Protein AF-A0AAW8FXF1-F1 (afdb_monomer_lite)

Structure (mmCIF, N/CA/C/O backbone):
data_AF-A0AAW8FXF1-F1
#
_entry.id   AF-A0AAW8FXF1-F1
#
loop_
_atom_site.group_PDB
_atom_site.id
_atom_site.type_symbol
_atom_site.label_atom_id
_atom_site.label_alt_id
_atom_site.label_comp_id
_atom_site.label_asym_id
_atom_site.label_entity_id
_atom_site.label_seq_id
_atom_site.pdbx_PDB_ins_code
_atom_site.Cartn_x
_atom_site.Cartn_y
_atom_site.Cartn_z
_atom_site.occupancy
_atom_site.B_iso_or_equiv
_atom_site.auth_seq_id
_atom_site.auth_comp_id
_atom_site.auth_asym_id
_atom_site.auth_atom_id
_atom_site.pdbx_PDB_model_num
ATOM 1 N N . MET A 1 1 ? 12.385 7.446 -38.210 1.00 43.66 1 MET A N 1
ATOM 2 C CA . MET A 1 1 ? 13.359 6.412 -38.637 1.00 43.66 1 MET A CA 1
ATOM 3 C C . MET A 1 1 ? 13.949 5.570 -37.490 1.00 43.66 1 MET A C 1
ATOM 5 O O . MET A 1 1 ? 14.565 4.564 -37.787 1.00 43.66 1 MET A O 1
ATOM 9 N N . ILE A 1 2 ? 13.715 5.883 -36.202 1.00 47.41 2 ILE A N 1
ATOM 10 C CA . ILE A 1 2 ? 14.191 5.063 -35.054 1.00 47.41 2 ILE A CA 1
ATOM 11 C C . ILE A 1 2 ? 13.342 3.786 -34.840 1.00 47.41 2 ILE A C 1
ATOM 13 O O . ILE A 1 2 ? 13.844 2.758 -34.405 1.00 47.41 2 ILE A O 1
ATOM 17 N N . LYS A 1 3 ? 12.069 3.802 -35.259 1.00 49.59 3 LYS A N 1
ATOM 18 C CA . LYS A 1 3 ? 11.095 2.723 -34.999 1.00 49.59 3 LYS A CA 1
ATOM 19 C C . LYS A 1 3 ? 11.404 1.373 -35.670 1.00 49.59 3 LYS A C 1
ATOM 21 O O . LYS A 1 3 ? 10.903 0.357 -35.206 1.00 49.59 3 LYS A O 1
ATOM 26 N N . VAL A 1 4 ? 12.191 1.349 -36.751 1.00 51.25 4 VAL A N 1
ATOM 27 C CA . VAL A 1 4 ? 12.485 0.108 -37.502 1.00 51.25 4 VAL A CA 1
ATOM 28 C C . VAL A 1 4 ? 13.573 -0.716 -36.805 1.00 51.25 4 VAL A C 1
ATOM 30 O O . VAL A 1 4 ? 13.473 -1.939 -36.748 1.00 51.25 4 VAL A O 1
ATOM 33 N N . ARG A 1 5 ? 14.560 -0.052 -36.188 1.00 50.59 5 ARG A N 1
ATOM 34 C CA . ARG A 1 5 ? 15.615 -0.704 -35.396 1.00 50.59 5 ARG A CA 1
ATOM 35 C C . ARG A 1 5 ? 15.028 -1.432 -34.184 1.00 50.59 5 ARG A C 1
ATOM 37 O O . ARG A 1 5 ? 15.333 -2.596 -33.951 1.00 50.59 5 ARG A O 1
ATOM 44 N N . ASP A 1 6 ? 14.105 -0.777 -33.482 1.00 52.00 6 ASP A N 1
ATOM 45 C CA . ASP A 1 6 ? 13.436 -1.347 -32.305 1.00 52.00 6 ASP A CA 1
ATOM 46 C C . ASP A 1 6 ? 12.457 -2.481 -32.652 1.00 52.00 6 ASP A C 1
ATOM 48 O O . ASP A 1 6 ? 12.050 -3.231 -31.764 1.00 52.00 6 ASP A O 1
ATOM 52 N N . ALA A 1 7 ? 12.038 -2.589 -33.918 1.00 51.78 7 ALA A N 1
ATOM 53 C CA . ALA A 1 7 ? 11.203 -3.682 -34.408 1.00 51.78 7 ALA A CA 1
ATOM 54 C C . ALA A 1 7 ? 12.040 -4.931 -34.730 1.00 51.78 7 ALA A C 1
ATOM 56 O O . ALA A 1 7 ? 11.636 -6.036 -34.372 1.00 51.78 7 ALA A O 1
ATOM 57 N N . ALA A 1 8 ? 13.228 -4.759 -35.324 1.00 51.34 8 ALA A N 1
ATOM 58 C CA . ALA A 1 8 ? 14.171 -5.856 -35.554 1.00 51.34 8 ALA A CA 1
ATOM 59 C C . ALA A 1 8 ? 14.671 -6.457 -34.224 1.00 51.34 8 ALA A C 1
ATOM 61 O O . ALA A 1 8 ? 14.578 -7.664 -34.026 1.00 51.34 8 ALA A O 1
ATOM 62 N N . LEU A 1 9 ? 15.044 -5.608 -33.256 1.00 50.94 9 LEU A N 1
ATOM 63 C CA . LEU A 1 9 ? 15.467 -6.036 -31.912 1.00 50.94 9 LEU A CA 1
ATOM 64 C C . LEU A 1 9 ? 14.358 -6.744 -31.110 1.00 50.94 9 LEU A C 1
ATOM 66 O O . LEU A 1 9 ? 14.652 -7.602 -30.286 1.00 50.94 9 LEU A O 1
ATOM 70 N N . ARG A 1 10 ? 13.080 -6.411 -31.346 1.00 48.53 10 ARG A N 1
ATOM 71 C CA . ARG A 1 10 ? 11.929 -7.094 -30.719 1.00 48.53 10 ARG A CA 1
ATOM 72 C C . ARG A 1 10 ? 11.602 -8.450 -31.338 1.00 48.53 10 ARG A C 1
ATOM 74 O O . ARG A 1 10 ? 10.956 -9.255 -30.680 1.00 48.53 10 ARG A O 1
ATOM 81 N N . THR A 1 11 ? 11.996 -8.668 -32.590 1.00 53.28 11 THR A N 1
ATOM 82 C CA . THR A 1 11 ? 11.686 -9.895 -33.340 1.00 53.28 11 THR A CA 1
ATOM 83 C C . THR A 1 11 ? 12.752 -10.974 -33.116 1.00 53.28 11 THR A C 1
ATOM 85 O O . THR A 1 11 ? 12.482 -12.143 -33.355 1.00 53.28 11 THR A O 1
ATOM 88 N N . GLY A 1 12 ? 13.931 -10.605 -32.597 1.00 47.97 12 GLY A N 1
ATOM 89 C CA . GLY A 1 12 ? 15.031 -11.542 -32.342 1.00 47.97 12 GLY A CA 1
ATOM 90 C C . GLY A 1 12 ? 15.778 -11.983 -33.605 1.00 47.97 12 GLY A C 1
ATOM 91 O O . GLY A 1 12 ? 16.578 -12.907 -33.534 1.00 47.97 12 GLY A O 1
ATOM 92 N N . ASP A 1 13 ? 15.525 -11.330 -34.743 1.00 54.94 13 ASP A N 1
ATOM 93 C CA . ASP A 1 13 ? 16.232 -11.586 -35.999 1.00 54.94 13 ASP A CA 1
ATOM 94 C C . ASP A 1 13 ? 17.608 -10.896 -35.978 1.00 54.94 13 ASP A C 1
ATOM 96 O O . ASP A 1 13 ? 17.716 -9.724 -35.599 1.00 54.94 13 ASP A O 1
ATOM 100 N N . ASP A 1 14 ? 18.647 -11.600 -36.443 1.00 57.19 14 ASP A N 1
ATOM 101 C CA . ASP A 1 14 ? 19.998 -11.053 -36.612 1.00 57.19 14 ASP A CA 1
ATOM 102 C C . ASP A 1 14 ? 19.970 -9.747 -37.422 1.00 57.19 14 ASP A C 1
ATOM 104 O O . ASP A 1 14 ? 19.266 -9.645 -38.439 1.00 57.19 14 ASP A O 1
ATOM 108 N N . ILE A 1 15 ? 20.767 -8.754 -36.994 1.00 65.38 15 ILE A N 1
ATOM 109 C CA . ILE A 1 15 ? 20.900 -7.430 -37.631 1.00 65.38 15 ILE A CA 1
ATOM 110 C C . ILE A 1 15 ? 21.589 -7.600 -38.993 1.00 65.38 15 ILE A C 1
ATOM 112 O O . ILE A 1 15 ? 22.771 -7.346 -39.186 1.00 65.38 15 ILE A O 1
ATOM 116 N N . THR A 1 16 ? 20.818 -8.075 -39.963 1.00 69.00 16 THR A N 1
ATOM 117 C CA . THR A 1 16 ? 21.221 -8.307 -41.345 1.00 69.00 16 THR A CA 1
ATOM 118 C C . THR A 1 16 ? 20.337 -7.479 -42.268 1.00 69.00 16 THR A C 1
ATOM 120 O O . THR A 1 16 ? 19.166 -7.208 -41.980 1.00 69.00 16 THR A O 1
ATOM 123 N N . VAL A 1 17 ? 20.873 -7.106 -43.432 1.00 68.56 17 VAL A N 1
ATOM 124 C CA . VAL A 1 17 ? 20.145 -6.334 -44.458 1.00 68.56 17 VAL A CA 1
ATOM 125 C C . VAL A 1 17 ? 18.822 -7.020 -44.844 1.00 68.56 17 VAL A C 1
ATOM 127 O O . VAL A 1 17 ? 17.805 -6.360 -45.058 1.00 68.56 17 VAL A O 1
ATOM 130 N N . SER A 1 18 ? 18.809 -8.355 -44.875 1.00 72.31 18 SER A N 1
ATOM 131 C CA . SER A 1 18 ? 17.618 -9.159 -45.170 1.00 72.31 18 SER A CA 1
ATOM 132 C C . SER A 1 18 ? 16.580 -9.139 -44.042 1.00 72.31 18 SER A C 1
ATOM 134 O O . SER A 1 18 ? 15.386 -9.026 -44.328 1.00 72.31 18 SER A O 1
ATOM 136 N N . GLY A 1 19 ? 17.010 -9.216 -42.777 1.00 73.50 19 GLY A N 1
ATOM 137 C CA . GLY A 1 19 ? 16.119 -9.133 -41.615 1.00 73.50 19 GLY A CA 1
ATOM 138 C C . GLY A 1 19 ? 15.439 -7.767 -41.514 1.00 73.50 19 GLY A C 1
ATOM 139 O O . GLY A 1 19 ? 14.218 -7.677 -41.368 1.00 73.50 19 GLY A O 1
ATOM 140 N N . LEU A 1 20 ? 16.201 -6.689 -41.725 1.00 71.31 20 LEU A N 1
ATOM 141 C CA . LEU A 1 20 ? 15.671 -5.326 -41.677 1.00 71.31 20 LEU A CA 1
ATOM 142 C C . LEU A 1 20 ? 14.673 -5.038 -42.813 1.00 71.31 20 LEU A C 1
ATOM 144 O O . LEU A 1 20 ? 13.643 -4.406 -42.578 1.00 71.31 20 LEU A O 1
ATOM 148 N N . ALA A 1 21 ? 14.937 -5.538 -44.027 1.00 76.62 21 ALA A N 1
ATOM 149 C CA . ALA A 1 21 ? 14.015 -5.429 -45.162 1.00 76.62 21 ALA A CA 1
ATOM 150 C C . ALA A 1 21 ? 12.651 -6.067 -44.848 1.00 76.62 21 ALA A C 1
ATOM 152 O O . ALA A 1 21 ? 11.602 -5.469 -45.098 1.00 76.62 21 ALA A O 1
ATOM 153 N N . ARG A 1 22 ? 12.663 -7.257 -44.232 1.00 73.62 22 ARG A N 1
ATOM 154 C CA . ARG A 1 22 ? 11.449 -7.970 -43.816 1.00 73.62 22 ARG A CA 1
ATOM 155 C C . ARG A 1 22 ? 10.701 -7.219 -42.715 1.00 73.62 22 ARG A C 1
ATOM 157 O O . ARG A 1 22 ? 9.497 -7.008 -42.849 1.00 73.62 22 ARG A O 1
ATOM 164 N N . ALA A 1 23 ? 11.405 -6.768 -41.677 1.00 72.44 23 ALA A N 1
ATOM 165 C CA . ALA A 1 23 ? 10.817 -6.028 -40.559 1.00 72.44 23 ALA A CA 1
ATOM 166 C C . ALA A 1 23 ? 10.183 -4.698 -41.004 1.00 72.44 23 ALA A C 1
ATOM 168 O O . ALA A 1 23 ? 9.116 -4.318 -40.523 1.00 72.44 23 ALA A O 1
ATOM 169 N N . ALA A 1 24 ? 10.804 -4.013 -41.967 1.00 72.94 24 ALA A N 1
ATOM 170 C CA . ALA A 1 24 ? 10.287 -2.776 -42.544 1.00 72.94 24 ALA A CA 1
ATOM 171 C C . ALA A 1 24 ? 9.214 -3.003 -43.630 1.00 72.94 24 ALA A C 1
ATOM 173 O O . ALA A 1 24 ? 8.609 -2.035 -44.086 1.00 72.94 24 ALA A O 1
ATOM 174 N N . ARG A 1 25 ? 8.974 -4.259 -44.047 1.00 74.69 25 ARG A N 1
ATOM 175 C CA . ARG A 1 25 ? 8.146 -4.644 -45.208 1.00 74.69 25 ARG A CA 1
ATOM 176 C C . ARG A 1 25 ? 8.560 -3.945 -46.510 1.00 74.69 25 ARG A C 1
ATOM 178 O O . ARG A 1 25 ? 7.714 -3.591 -47.328 1.00 74.69 25 ARG A O 1
ATOM 185 N N . VAL A 1 26 ? 9.863 -3.755 -46.713 1.00 79.44 26 VAL A N 1
ATOM 186 C CA . VAL A 1 26 ? 10.419 -3.104 -47.908 1.00 79.44 26 VAL A CA 1
ATOM 187 C C . VAL A 1 26 ? 11.303 -4.080 -48.688 1.00 79.44 26 VAL A C 1
ATOM 189 O O . VAL A 1 26 ? 11.933 -4.964 -48.116 1.00 79.44 26 VAL A O 1
ATOM 192 N N . GLY A 1 27 ? 11.353 -3.948 -50.017 1.00 80.88 27 GLY A N 1
ATOM 193 C CA . GLY A 1 27 ? 12.202 -4.791 -50.862 1.00 80.88 27 GLY A CA 1
ATOM 194 C C . GLY A 1 27 ? 13.701 -4.556 -50.627 1.00 80.88 27 GLY A C 1
ATOM 195 O O . GLY A 1 27 ? 14.134 -3.419 -50.456 1.00 80.88 27 GLY A O 1
ATOM 196 N N . ARG A 1 28 ? 14.522 -5.616 -50.693 1.00 76.50 28 ARG A N 1
ATOM 197 C CA . ARG A 1 28 ? 15.995 -5.541 -50.532 1.00 76.50 28 ARG A CA 1
ATOM 198 C C . ARG A 1 28 ? 16.649 -4.512 -51.465 1.00 76.50 28 ARG A C 1
ATOM 200 O O . ARG A 1 28 ? 17.560 -3.804 -51.052 1.00 76.50 28 ARG A O 1
ATOM 207 N N . SER A 1 29 ? 16.142 -4.368 -52.691 1.00 80.88 29 SER A N 1
ATOM 208 C CA . SER A 1 29 ? 16.631 -3.388 -53.673 1.00 80.88 29 SER A CA 1
ATOM 209 C C . SER A 1 29 ? 16.472 -1.931 -53.225 1.00 80.88 29 SER A C 1
ATOM 211 O O . SER A 1 29 ? 17.245 -1.081 -53.655 1.00 80.88 29 SER A O 1
ATOM 213 N N . PHE A 1 30 ? 15.498 -1.631 -52.357 1.00 79.81 30 PHE A N 1
ATOM 214 C CA . PHE A 1 30 ? 15.349 -0.304 -51.757 1.00 79.81 30 PHE A CA 1
ATOM 215 C C . PHE A 1 30 ? 16.515 -0.003 -50.814 1.00 79.81 30 PHE A C 1
ATOM 217 O O . PHE A 1 30 ? 17.107 1.063 -50.904 1.00 79.81 30 PHE A O 1
ATOM 224 N N . LEU A 1 31 ? 16.905 -0.965 -49.972 1.00 73.81 31 LEU A N 1
ATOM 225 C CA . LEU A 1 31 ? 18.039 -0.797 -49.061 1.00 73.81 31 LEU A CA 1
ATOM 226 C C . LEU A 1 31 ? 19.359 -0.647 -49.823 1.00 73.81 31 LEU A C 1
ATOM 228 O O . LEU A 1 31 ? 20.142 0.230 -49.490 1.00 73.81 31 LEU A O 1
ATOM 232 N N . TYR A 1 32 ? 19.577 -1.417 -50.895 1.00 79.44 32 TYR A N 1
ATOM 233 C CA . TYR A 1 32 ? 20.798 -1.296 -51.706 1.00 79.44 32 TYR A CA 1
ATOM 234 C C . TYR A 1 32 ? 20.921 0.025 -52.474 1.00 79.44 32 TYR A C 1
ATOM 236 O O . TYR A 1 32 ? 22.029 0.470 -52.763 1.00 79.44 32 TYR A O 1
ATOM 244 N N . ARG A 1 33 ? 19.795 0.676 -52.784 1.00 81.81 33 ARG A N 1
ATOM 245 C CA . ARG A 1 33 ? 19.785 2.020 -53.377 1.00 81.81 33 ARG A CA 1
ATOM 246 C C . ARG A 1 33 ? 20.207 3.098 -52.373 1.00 81.81 33 ARG A C 1
ATOM 248 O O . ARG A 1 33 ? 20.689 4.152 -52.777 1.00 81.81 33 ARG A O 1
ATOM 255 N N . HIS A 1 34 ? 20.053 2.820 -51.084 1.00 80.56 34 HIS A N 1
ATOM 256 C CA . HIS A 1 34 ? 20.347 3.730 -49.987 1.00 80.56 34 HIS A CA 1
ATOM 257 C C . HIS A 1 34 ? 21.601 3.261 -49.243 1.00 80.56 34 HIS A C 1
ATOM 259 O O . HIS A 1 34 ? 21.540 2.561 -48.232 1.00 80.56 34 HIS A O 1
ATOM 265 N N . ARG A 1 35 ? 22.769 3.642 -49.779 1.00 75.00 35 ARG A N 1
ATOM 266 C CA . ARG A 1 35 ? 24.089 3.298 -49.222 1.00 75.00 35 ARG A CA 1
ATOM 267 C C . ARG A 1 35 ? 24.237 3.723 -47.755 1.00 75.00 35 ARG A C 1
ATOM 269 O O . ARG A 1 35 ? 24.864 3.009 -46.982 1.00 75.00 35 ARG A O 1
ATOM 276 N N . ASP A 1 36 ? 23.599 4.824 -47.373 1.00 75.25 36 ASP A N 1
ATOM 277 C CA . ASP A 1 36 ? 23.524 5.341 -46.006 1.00 75.25 36 ASP A CA 1
ATOM 278 C C . ASP A 1 36 ? 22.788 4.395 -45.043 1.00 75.25 36 ASP A C 1
ATOM 280 O O . ASP A 1 36 ? 23.156 4.287 -43.873 1.00 75.25 36 ASP A O 1
ATOM 284 N N . LEU A 1 37 ? 21.765 3.674 -45.514 1.00 75.75 37 LEU A N 1
ATOM 285 C CA . LEU A 1 37 ? 21.091 2.654 -44.709 1.00 75.75 37 LEU A CA 1
ATOM 286 C C . LEU A 1 37 ? 21.958 1.407 -44.534 1.00 75.75 37 LEU A C 1
ATOM 288 O O . LEU A 1 37 ? 21.976 0.839 -43.447 1.00 75.75 37 LEU A O 1
ATOM 292 N N . ILE A 1 38 ? 22.671 0.988 -45.579 1.00 77.81 38 ILE A N 1
ATOM 293 C CA . ILE A 1 38 ? 23.564 -0.178 -45.528 1.00 77.81 38 ILE A CA 1
ATOM 294 C C . ILE A 1 38 ? 24.717 0.080 -44.561 1.00 77.81 38 ILE A C 1
ATOM 296 O O . ILE A 1 38 ? 25.007 -0.759 -43.714 1.00 77.81 38 ILE A O 1
ATOM 300 N N . GLU A 1 39 ? 25.325 1.262 -44.643 1.00 77.00 39 GLU A N 1
ATOM 301 C CA . GLU A 1 39 ? 26.402 1.682 -43.749 1.00 77.00 39 GLU A CA 1
ATOM 302 C C . GLU A 1 39 ? 25.942 1.658 -42.288 1.00 77.00 39 GLU A C 1
ATOM 304 O O . GLU A 1 39 ? 26.586 1.028 -41.458 1.00 77.00 39 GLU A O 1
ATOM 309 N N . ARG A 1 40 ? 24.755 2.202 -41.990 1.00 72.62 40 ARG A N 1
ATOM 310 C CA . ARG A 1 40 ? 24.169 2.154 -40.639 1.00 72.62 40 ARG A CA 1
ATOM 311 C C . ARG A 1 40 ? 23.873 0.738 -40.149 1.00 72.62 40 ARG A C 1
ATOM 313 O O . ARG A 1 40 ? 23.974 0.494 -38.950 1.00 72.62 40 ARG A O 1
ATOM 320 N N . VAL A 1 41 ? 23.477 -0.177 -41.038 1.00 73.19 41 VAL A N 1
ATOM 321 C CA . VAL A 1 41 ? 23.269 -1.592 -40.690 1.00 73.19 41 VAL A CA 1
ATOM 322 C C . VAL A 1 41 ? 24.594 -2.261 -40.355 1.00 73.19 41 VAL A C 1
ATOM 324 O O . VAL A 1 41 ? 24.649 -2.971 -39.361 1.00 73.19 41 VAL A O 1
ATOM 327 N N . HIS A 1 42 ? 25.654 -1.998 -41.120 1.00 71.31 42 HIS A N 1
ATOM 328 C CA . HIS A 1 42 ? 26.986 -2.515 -40.810 1.00 71.31 42 HIS A CA 1
ATOM 329 C C . HIS A 1 42 ? 27.523 -1.942 -39.502 1.00 71.31 42 HIS A C 1
ATOM 331 O O . HIS A 1 42 ? 27.869 -2.712 -38.620 1.00 71.31 42 HIS A O 1
ATOM 337 N N . THR A 1 43 ? 27.452 -0.623 -39.297 1.00 72.81 43 THR A N 1
ATOM 338 C CA . THR A 1 43 ? 27.861 -0.011 -38.024 1.00 72.81 43 THR A CA 1
ATOM 339 C C . THR A 1 43 ? 27.099 -0.599 -36.833 1.00 72.81 43 THR A C 1
ATOM 341 O O . THR A 1 43 ? 27.684 -0.804 -35.779 1.00 72.81 43 THR A O 1
ATOM 344 N N . ALA A 1 44 ? 25.805 -0.896 -36.989 1.00 66.81 44 ALA A N 1
ATOM 345 C CA . ALA A 1 44 ? 24.991 -1.515 -35.941 1.00 66.81 44 ALA A CA 1
ATOM 346 C C . ALA A 1 44 ? 25.219 -3.032 -35.779 1.00 66.81 44 ALA A C 1
ATOM 348 O O . ALA A 1 44 ? 24.941 -3.578 -34.716 1.00 66.81 44 ALA A O 1
ATOM 349 N N . ALA A 1 45 ? 25.685 -3.727 -36.814 1.00 67.62 45 ALA A N 1
ATOM 350 C CA . ALA A 1 45 ? 26.118 -5.118 -36.708 1.00 67.62 45 ALA A CA 1
ATOM 351 C C . ALA A 1 45 ? 27.497 -5.219 -36.033 1.00 67.62 45 ALA A C 1
ATOM 353 O O . ALA A 1 45 ? 27.758 -6.180 -35.314 1.00 67.62 45 ALA A O 1
ATOM 354 N N . ASP A 1 46 ? 28.335 -4.197 -36.218 1.00 66.00 46 ASP A N 1
ATOM 355 C CA . ASP A 1 46 ? 29.675 -4.093 -35.641 1.00 66.00 46 ASP A CA 1
ATOM 356 C C . ASP A 1 46 ? 29.668 -3.522 -34.209 1.00 66.00 46 ASP A C 1
ATOM 358 O O . ASP A 1 46 ? 30.670 -3.634 -33.498 1.00 66.00 46 ASP A O 1
ATOM 362 N N . THR A 1 47 ? 28.556 -2.929 -33.742 1.00 63.47 47 THR A N 1
ATOM 363 C CA . THR A 1 47 ? 28.427 -2.527 -32.332 1.00 63.47 47 THR A CA 1
ATOM 364 C C . THR A 1 47 ? 28.436 -3.762 -31.423 1.00 63.47 47 THR A C 1
ATOM 366 O O . THR A 1 47 ? 27.623 -4.670 -31.618 1.00 63.47 47 THR A O 1
ATOM 369 N N . PRO A 1 48 ? 29.326 -3.817 -30.417 1.00 59.59 48 PRO A N 1
ATOM 370 C CA . PRO A 1 48 ? 29.536 -5.015 -29.617 1.00 59.59 48 PRO A CA 1
ATOM 371 C C . PRO A 1 48 ? 28.289 -5.376 -28.800 1.00 59.59 48 PRO A C 1
ATOM 373 O O . PRO A 1 48 ? 27.699 -4.537 -28.119 1.00 59.59 48 PRO A O 1
ATOM 376 N N . VAL A 1 49 ? 27.937 -6.667 -28.804 1.00 62.59 49 VAL A N 1
ATOM 377 C CA . VAL A 1 49 ? 26.823 -7.270 -28.037 1.00 62.59 49 VAL A CA 1
ATOM 378 C C . VAL A 1 49 ? 26.859 -6.893 -26.546 1.00 62.59 49 VAL A C 1
ATOM 380 O O . VAL A 1 49 ? 25.815 -6.848 -25.892 1.00 62.59 49 VAL A O 1
ATOM 383 N N . GLU A 1 50 ? 28.040 -6.569 -26.015 1.00 63.53 50 GLU A N 1
ATOM 384 C CA . GLU A 1 50 ? 28.232 -6.094 -24.645 1.00 63.53 50 GLU A CA 1
ATOM 385 C C . GLU A 1 50 ? 27.431 -4.822 -24.327 1.00 63.53 50 GLU A C 1
ATOM 387 O O . GLU A 1 50 ? 26.837 -4.756 -23.257 1.00 63.53 50 GLU A O 1
ATOM 392 N N . GLU A 1 51 ? 27.298 -3.851 -25.238 1.00 64.62 51 GLU A N 1
ATOM 393 C CA . GLU A 1 51 ? 26.493 -2.641 -24.979 1.00 64.62 51 GLU A CA 1
ATOM 394 C C . GLU A 1 51 ? 24.998 -2.968 -24.838 1.00 64.62 51 GLU A C 1
ATOM 396 O O . GLU A 1 51 ? 24.319 -2.472 -23.935 1.00 64.62 51 GLU A O 1
ATOM 401 N N . GLY A 1 52 ? 24.486 -3.867 -25.684 1.00 68.38 52 GLY A N 1
ATOM 402 C CA . GLY A 1 52 ? 23.116 -4.373 -25.581 1.00 68.38 52 GLY A CA 1
ATOM 403 C C . GLY A 1 52 ? 22.892 -5.175 -24.297 1.00 68.38 52 GLY A C 1
ATOM 404 O O . GLY A 1 52 ? 21.879 -4.992 -23.619 1.00 68.38 52 GLY A O 1
ATOM 405 N N . ARG A 1 53 ? 23.860 -6.016 -23.913 1.00 66.81 53 ARG A N 1
ATOM 406 C CA . ARG A 1 53 ? 23.820 -6.788 -22.665 1.00 66.81 53 ARG A CA 1
ATOM 407 C C . ARG A 1 53 ? 23.838 -5.870 -21.441 1.00 66.81 53 ARG A C 1
ATOM 409 O O . ARG A 1 53 ? 23.017 -6.057 -20.548 1.00 66.81 53 ARG A O 1
ATOM 416 N N . LEU A 1 54 ? 24.698 -4.853 -21.420 1.00 70.81 54 LEU A N 1
ATOM 417 C CA . LEU A 1 54 ? 24.758 -3.852 -20.350 1.00 70.81 54 LEU A CA 1
ATOM 418 C C . LEU A 1 54 ? 23.440 -3.074 -20.228 1.00 70.81 54 LEU A C 1
ATOM 420 O O . LEU A 1 54 ? 22.948 -2.872 -19.118 1.00 70.81 54 LEU A O 1
ATOM 424 N N . ALA A 1 55 ? 22.813 -2.703 -21.349 1.00 73.81 55 ALA A N 1
ATOM 425 C CA . ALA A 1 55 ? 21.508 -2.041 -21.344 1.00 73.81 55 ALA A CA 1
ATOM 426 C C . ALA A 1 55 ? 20.382 -2.945 -20.800 1.00 73.81 55 ALA A C 1
ATOM 428 O O . ALA A 1 55 ? 19.525 -2.482 -20.044 1.00 73.81 55 ALA A O 1
ATOM 429 N N . VAL A 1 56 ? 20.382 -4.240 -21.140 1.00 75.75 56 VAL A N 1
ATOM 430 C CA . VAL A 1 56 ? 19.410 -5.218 -20.614 1.00 75.75 56 VAL A CA 1
ATOM 431 C C . VAL A 1 56 ? 19.618 -5.457 -19.119 1.00 75.75 56 VAL A C 1
ATOM 433 O O . VAL A 1 56 ? 18.645 -5.444 -18.367 1.00 75.75 56 VAL A O 1
ATOM 436 N N . VAL A 1 57 ? 20.868 -5.609 -18.671 1.00 75.19 57 VAL A N 1
ATOM 437 C CA . VAL A 1 57 ? 21.211 -5.759 -17.247 1.00 75.19 57 VAL A CA 1
ATOM 438 C C . VAL A 1 57 ? 20.806 -4.512 -16.460 1.00 75.19 57 VAL A C 1
ATOM 440 O O . VAL A 1 57 ? 20.166 -4.628 -15.417 1.00 75.19 57 VAL A O 1
ATOM 443 N N . SER A 1 58 ? 21.083 -3.316 -16.988 1.00 87.25 58 SER A N 1
ATOM 444 C CA . SER A 1 58 ? 20.645 -2.052 -16.386 1.00 87.25 58 SER A CA 1
ATOM 445 C C . SER A 1 58 ? 19.120 -1.978 -16.272 1.00 87.25 58 SER A C 1
ATOM 447 O O . SER A 1 58 ? 18.592 -1.636 -15.215 1.00 87.25 58 SER A O 1
ATOM 449 N N . ARG A 1 59 ? 18.387 -2.384 -17.316 1.00 86.31 59 ARG A N 1
ATOM 450 C CA . ARG A 1 59 ? 16.919 -2.426 -17.288 1.00 86.31 59 ARG A CA 1
ATOM 451 C C . ARG A 1 59 ? 16.380 -3.410 -16.250 1.00 86.31 59 ARG A C 1
ATOM 453 O O . ARG A 1 59 ? 15.436 -3.067 -15.542 1.00 86.31 59 ARG A O 1
ATOM 460 N N . ALA A 1 60 ? 16.962 -4.603 -16.155 1.00 88.38 60 ALA A N 1
ATOM 461 C CA . ALA A 1 60 ? 16.574 -5.610 -15.170 1.00 88.38 60 ALA A CA 1
ATOM 462 C C . ALA A 1 60 ? 16.854 -5.137 -13.733 1.00 88.38 60 ALA A C 1
ATOM 464 O O . ALA A 1 60 ? 16.012 -5.318 -12.852 1.00 88.38 60 ALA A O 1
ATOM 465 N N . SER A 1 61 ? 17.988 -4.461 -13.511 1.00 92.12 61 SER A N 1
ATOM 466 C CA . SER A 1 61 ? 18.297 -3.816 -12.230 1.00 92.12 61 SER A CA 1
ATOM 467 C C . SER A 1 61 ? 17.246 -2.766 -11.881 1.00 92.12 61 SER A C 1
ATOM 469 O O . SER A 1 61 ? 16.644 -2.848 -10.818 1.00 92.12 61 SER A O 1
ATOM 471 N N . LEU A 1 62 ? 16.924 -1.852 -12.803 1.00 94.12 62 LEU A N 1
ATOM 472 C CA . LEU A 1 62 ? 15.914 -0.811 -12.573 1.00 94.12 62 LEU A CA 1
ATOM 473 C C . LEU A 1 62 ? 14.516 -1.383 -12.292 1.00 94.12 62 LEU A C 1
ATOM 475 O O . LEU A 1 62 ? 13.780 -0.843 -11.469 1.00 94.12 62 LEU A O 1
ATOM 479 N N . GLN A 1 63 ? 14.132 -2.474 -12.959 1.00 96.00 63 GLN A N 1
ATOM 480 C CA . GLN A 1 63 ? 12.871 -3.170 -12.680 1.00 96.00 63 GLN A CA 1
ATOM 481 C C . GLN A 1 63 ? 12.862 -3.799 -11.284 1.00 96.00 63 GLN A C 1
ATOM 483 O O . GLN A 1 63 ? 11.848 -3.737 -10.590 1.00 96.00 63 GLN A O 1
ATOM 488 N N . THR A 1 64 ? 13.993 -4.364 -10.869 1.00 96.44 64 THR A N 1
ATOM 489 C CA . THR A 1 64 ? 14.168 -4.942 -9.533 1.00 96.44 64 THR A CA 1
ATOM 490 C C . THR A 1 64 ? 14.115 -3.852 -8.464 1.00 96.44 64 THR A C 1
ATOM 492 O O . THR A 1 64 ? 13.401 -3.990 -7.474 1.00 96.44 64 THR A O 1
ATOM 495 N N . ASP A 1 65 ? 14.788 -2.725 -8.695 1.00 95.38 65 ASP A N 1
ATOM 496 C CA . ASP A 1 65 ? 14.764 -1.567 -7.803 1.00 95.38 65 ASP A CA 1
ATOM 497 C C . ASP A 1 65 ? 13.355 -0.979 -7.675 1.00 95.38 65 ASP A C 1
ATOM 499 O O . ASP A 1 65 ? 12.920 -0.652 -6.569 1.00 95.38 65 ASP A O 1
ATOM 503 N N . LEU A 1 66 ? 12.602 -0.908 -8.780 1.00 97.06 66 LEU A N 1
ATOM 504 C CA . LEU A 1 66 ? 11.203 -0.486 -8.764 1.00 97.06 66 LEU A CA 1
ATOM 505 C C . LEU A 1 66 ? 10.332 -1.442 -7.939 1.00 97.06 66 LEU A C 1
ATOM 507 O O . LEU A 1 66 ? 9.550 -0.980 -7.109 1.00 97.06 66 LEU A O 1
ATOM 511 N N . ALA A 1 67 ? 10.470 -2.755 -8.135 1.00 97.38 67 ALA A N 1
ATOM 512 C CA . ALA A 1 67 ? 9.722 -3.750 -7.367 1.00 97.38 67 ALA A CA 1
ATOM 513 C C . ALA A 1 67 ? 10.023 -3.638 -5.863 1.00 97.38 67 ALA A C 1
ATOM 515 O O . ALA A 1 67 ? 9.102 -3.540 -5.052 1.00 97.38 67 ALA A O 1
ATOM 516 N N . ASN A 1 68 ? 11.305 -3.529 -5.508 1.00 96.56 68 ASN A N 1
ATOM 517 C CA . ASN A 1 68 ? 11.752 -3.335 -4.130 1.00 96.56 68 ASN A CA 1
ATOM 518 C C . ASN A 1 68 ? 11.197 -2.034 -3.523 1.00 96.56 68 ASN A C 1
ATOM 520 O O . ASN A 1 68 ? 10.800 -2.002 -2.356 1.00 96.56 68 ASN A O 1
ATOM 524 N N . ALA A 1 69 ? 11.162 -0.942 -4.292 1.00 96.38 69 ALA A N 1
ATOM 525 C CA . ALA A 1 69 ? 10.612 0.333 -3.839 1.00 96.38 69 ALA A CA 1
ATOM 526 C C . ALA A 1 69 ? 9.097 0.254 -3.596 1.00 96.38 69 ALA A C 1
ATOM 528 O O . ALA A 1 69 ? 8.612 0.780 -2.590 1.00 96.38 69 ALA A O 1
ATOM 529 N N . LEU A 1 70 ? 8.358 -0.428 -4.476 1.00 98.00 70 LEU A N 1
ATOM 530 C CA . LEU A 1 70 ? 6.921 -0.651 -4.318 1.00 98.00 70 LEU A CA 1
ATOM 531 C C . LEU A 1 70 ? 6.625 -1.500 -3.080 1.00 98.00 70 LEU A C 1
ATOM 533 O O . LEU A 1 70 ? 5.784 -1.113 -2.272 1.00 98.00 70 LEU A O 1
ATOM 537 N N . GLU A 1 71 ? 7.355 -2.595 -2.868 1.00 97.69 71 GLU A N 1
ATOM 538 C CA . GLU A 1 71 ? 7.194 -3.435 -1.677 1.00 97.69 71 GLU A CA 1
ATOM 539 C C . GLU A 1 71 ? 7.440 -2.633 -0.392 1.00 97.69 71 GLU A C 1
ATOM 541 O O . GLU A 1 71 ? 6.590 -2.597 0.501 1.00 97.69 71 GLU A O 1
ATOM 546 N N . ARG A 1 72 ? 8.546 -1.881 -0.325 1.00 96.44 72 ARG A N 1
ATOM 547 C CA . ARG A 1 72 ? 8.830 -0.996 0.816 1.00 96.44 72 ARG A CA 1
ATOM 548 C C . ARG A 1 72 ? 7.710 0.014 1.045 1.00 96.44 72 ARG A C 1
ATOM 550 O O . ARG A 1 72 ? 7.318 0.231 2.190 1.00 96.44 72 ARG A O 1
ATOM 557 N N . ASN A 1 73 ? 7.171 0.606 -0.020 1.00 97.62 73 ASN A N 1
ATOM 558 C CA . ASN A 1 73 ? 6.056 1.542 0.080 1.00 97.62 73 ASN A CA 1
ATOM 559 C C . ASN A 1 73 ? 4.804 0.871 0.671 1.00 97.62 73 ASN A C 1
ATOM 561 O O . ASN A 1 73 ? 4.192 1.428 1.582 1.00 97.62 73 ASN A O 1
ATOM 565 N N . THR A 1 74 ? 4.472 -0.350 0.239 1.00 97.69 74 THR A N 1
ATOM 566 C CA . THR A 1 74 ? 3.331 -1.099 0.794 1.00 97.69 74 THR A CA 1
ATOM 567 C C . THR A 1 74 ? 3.502 -1.411 2.281 1.00 97.69 74 THR A C 1
ATOM 569 O O . THR A 1 74 ? 2.567 -1.202 3.060 1.00 97.69 74 THR A O 1
ATOM 572 N N . CYS A 1 75 ? 4.702 -1.822 2.700 1.00 97.81 75 CYS A N 1
ATOM 573 C CA . CYS A 1 75 ? 5.032 -2.073 4.102 1.00 97.81 75 CYS A CA 1
ATOM 574 C C . CYS A 1 75 ? 4.931 -0.798 4.949 1.00 97.81 75 CYS A C 1
ATOM 576 O O . CYS A 1 75 ? 4.331 -0.812 6.027 1.00 97.81 75 CYS A O 1
ATOM 578 N N . LEU A 1 76 ? 5.462 0.324 4.451 1.00 97.81 76 LEU A N 1
ATOM 579 C CA . LEU A 1 76 ? 5.358 1.617 5.129 1.00 97.81 76 LEU A CA 1
ATOM 580 C C . LEU A 1 76 ? 3.902 2.075 5.246 1.00 97.81 76 LEU A C 1
ATOM 582 O O . LEU A 1 76 ? 3.483 2.475 6.329 1.00 97.81 76 LEU A O 1
ATOM 586 N N . ALA A 1 77 ? 3.103 1.946 4.186 1.00 97.81 77 ALA A N 1
ATOM 587 C CA . ALA A 1 77 ? 1.685 2.294 4.214 1.00 97.81 77 ALA A C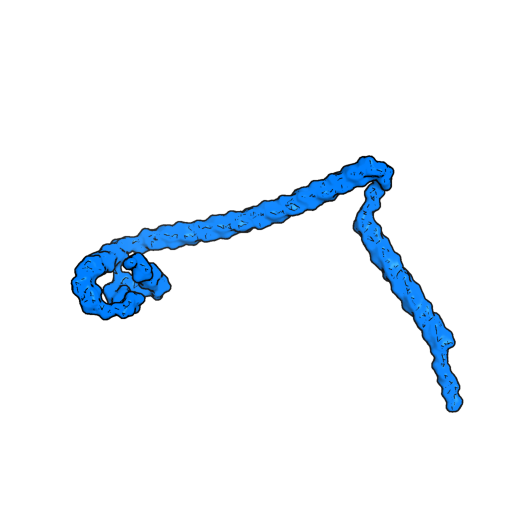A 1
ATOM 588 C C . ALA A 1 77 ? 0.898 1.433 5.218 1.00 97.81 77 ALA A C 1
ATOM 590 O O . ALA A 1 77 ? 0.037 1.940 5.937 1.00 97.81 77 ALA A O 1
ATOM 591 N N . ALA A 1 78 ? 1.208 0.136 5.316 1.00 97.56 78 ALA A N 1
ATOM 592 C CA . ALA A 1 78 ? 0.621 -0.736 6.330 1.00 97.56 78 ALA A CA 1
ATOM 593 C C . ALA A 1 78 ? 1.007 -0.299 7.752 1.00 97.56 78 ALA A C 1
ATOM 595 O O . ALA A 1 78 ? 0.153 -0.266 8.642 1.00 97.56 78 ALA A O 1
ATOM 596 N N . ARG A 1 79 ? 2.268 0.096 7.963 1.00 97.62 79 ARG A N 1
ATOM 597 C CA . ARG A 1 79 ? 2.739 0.589 9.260 1.00 97.62 79 ARG A CA 1
ATOM 598 C C . ARG A 1 79 ? 2.093 1.917 9.648 1.00 97.62 79 ARG A C 1
ATOM 600 O O . ARG A 1 79 ? 1.714 2.065 10.806 1.00 97.62 79 ARG A O 1
ATOM 607 N N . VAL A 1 80 ? 1.934 2.844 8.703 1.00 98.12 80 VAL A N 1
ATOM 608 C CA . VAL A 1 80 ? 1.224 4.114 8.922 1.00 98.12 80 VAL A CA 1
ATOM 609 C C . VAL A 1 80 ? -0.210 3.844 9.367 1.00 98.12 80 VAL A C 1
ATOM 611 O O . VAL A 1 80 ? -0.579 4.289 10.447 1.00 98.12 80 VAL A O 1
ATOM 614 N N . ARG A 1 81 ? -0.966 3.004 8.646 1.00 97.31 81 ARG A N 1
ATOM 615 C CA . ARG A 1 81 ? -2.337 2.633 9.045 1.00 97.31 81 ARG A CA 1
ATOM 616 C C . ARG A 1 81 ? -2.405 2.005 10.438 1.00 97.31 81 ARG A C 1
ATOM 618 O O . ARG A 1 81 ? -3.326 2.273 11.203 1.00 97.31 81 ARG A O 1
ATOM 625 N N . GLN A 1 82 ? -1.429 1.164 10.789 1.00 97.44 82 GLN A N 1
ATOM 626 C CA . GLN A 1 82 ? -1.353 0.579 12.128 1.00 97.44 82 GLN A CA 1
ATOM 627 C C . GLN A 1 82 ? -1.116 1.649 13.204 1.00 97.44 82 GLN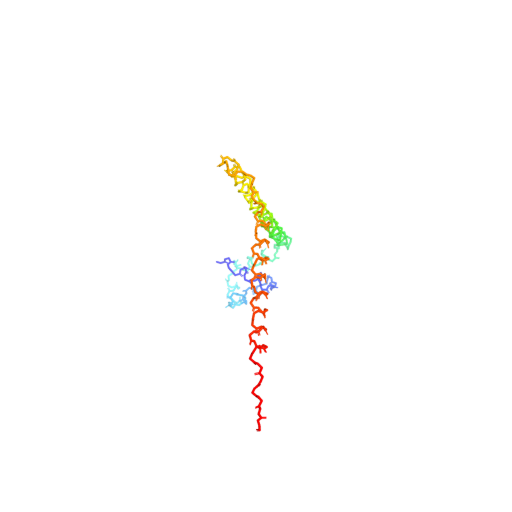 A C 1
ATOM 629 O O . GLN A 1 82 ? -1.711 1.576 14.278 1.00 97.44 82 GLN A O 1
ATOM 634 N N . LEU A 1 83 ? -0.233 2.615 12.943 1.00 97.94 83 LEU A N 1
ATOM 635 C CA . LEU A 1 83 ? 0.057 3.704 13.874 1.00 97.94 83 LEU A CA 1
ATOM 636 C C . LEU A 1 83 ? -1.127 4.660 14.010 1.00 97.94 83 LEU A C 1
ATOM 638 O O . LEU A 1 83 ? -1.460 5.020 15.131 1.00 97.94 83 LEU A O 1
ATOM 642 N N . GLU A 1 84 ? -1.791 5.004 12.908 1.00 97.75 84 GLU A N 1
ATOM 643 C CA . GLU A 1 84 ? -3.022 5.800 12.911 1.00 97.75 84 GLU A CA 1
ATOM 644 C C . GLU A 1 84 ? -4.103 5.128 13.756 1.00 97.75 84 GLU A C 1
ATOM 646 O O . GLU A 1 84 ? -4.653 5.765 14.648 1.00 97.75 84 GLU A O 1
ATOM 651 N N . LYS A 1 85 ? -4.338 3.820 13.565 1.00 95.00 85 LYS A N 1
ATOM 652 C CA . LYS A 1 85 ? -5.301 3.064 14.378 1.00 95.00 85 LYS A CA 1
ATOM 653 C C . LYS A 1 85 ? -4.962 3.131 15.868 1.00 95.00 85 LYS A C 1
ATOM 655 O O . LYS A 1 85 ? -5.829 3.447 16.676 1.00 95.00 85 LYS A O 1
ATOM 660 N N . ARG A 1 86 ? -3.700 2.875 16.228 1.00 94.69 86 ARG A N 1
ATOM 661 C CA . ARG A 1 86 ? -3.242 2.939 17.626 1.00 94.69 86 ARG A CA 1
ATOM 662 C C . ARG A 1 86 ? -3.375 4.341 18.209 1.00 94.69 86 ARG A C 1
ATOM 664 O O . ARG A 1 86 ? -3.719 4.477 19.376 1.00 94.69 86 ARG A O 1
ATOM 671 N N . LEU A 1 87 ? -3.108 5.372 17.412 1.00 95.38 87 LEU A N 1
ATOM 672 C CA . LEU A 1 87 ? -3.271 6.758 17.832 1.00 95.38 87 LEU A CA 1
ATOM 673 C C . LEU A 1 87 ? -4.749 7.078 18.073 1.00 95.38 87 LEU A C 1
ATOM 675 O O . LEU A 1 87 ? -5.077 7.663 19.098 1.00 95.38 87 LEU A O 1
ATOM 679 N N . SER A 1 88 ? -5.644 6.657 17.177 1.00 91.44 88 SER A N 1
ATOM 680 C CA . SER A 1 88 ? -7.089 6.811 17.364 1.00 91.44 88 SER A CA 1
ATOM 681 C C . SER A 1 88 ? -7.593 6.084 18.609 1.00 91.44 88 SER A C 1
ATOM 683 O O . SER A 1 88 ? -8.391 6.653 19.345 1.00 91.44 88 SER A O 1
ATOM 685 N N . GLU A 1 89 ? -7.110 4.868 18.879 1.00 89.12 89 GLU A N 1
ATOM 686 C CA . GLU A 1 89 ? -7.421 4.124 20.108 1.00 89.12 89 GLU A CA 1
ATOM 687 C C . GLU A 1 89 ? -6.962 4.901 21.352 1.00 89.12 89 GLU A C 1
ATOM 689 O O . GLU A 1 89 ? -7.762 5.165 22.244 1.00 89.12 89 GLU A O 1
ATOM 694 N N . GLN A 1 90 ? -5.707 5.360 21.379 1.00 89.94 90 GLN A N 1
ATOM 695 C CA . GLN A 1 90 ? -5.160 6.119 22.509 1.00 89.94 90 GLN A CA 1
ATOM 696 C C . GLN A 1 90 ? -5.890 7.444 22.751 1.00 89.94 90 GLN A C 1
ATOM 698 O O . GLN A 1 90 ? -6.159 7.798 23.901 1.00 89.94 90 GLN A O 1
ATOM 703 N N . LEU A 1 91 ? -6.212 8.174 21.680 1.00 89.44 91 LEU A N 1
ATOM 704 C CA . LEU A 1 91 ? -6.971 9.421 21.756 1.00 89.44 91 LEU A CA 1
ATOM 705 C C . LEU A 1 91 ? -8.416 9.168 22.197 1.00 89.44 91 LEU A C 1
ATOM 707 O O . LEU A 1 91 ? -8.938 9.931 23.006 1.00 89.44 91 LEU A O 1
ATOM 711 N N . GLY A 1 92 ? -9.043 8.088 21.724 1.00 85.75 92 GLY A N 1
ATOM 712 C CA . GLY A 1 92 ? -10.365 7.658 22.175 1.00 85.75 92 GLY A CA 1
ATOM 713 C C . GLY A 1 92 ? -10.381 7.334 23.669 1.00 85.75 92 GLY A C 1
ATOM 714 O O . GLY A 1 92 ? -11.222 7.850 24.402 1.00 85.75 92 GLY A O 1
ATOM 715 N N . ASP A 1 93 ? -9.398 6.567 24.143 1.00 82.75 93 ASP A N 1
ATOM 716 C CA . ASP A 1 93 ? -9.240 6.230 25.562 1.00 82.75 93 ASP A CA 1
ATOM 717 C C . ASP A 1 93 ? -8.978 7.463 26.432 1.00 82.75 93 ASP A C 1
ATOM 719 O O . ASP A 1 93 ? -9.398 7.519 27.591 1.00 82.75 93 ASP A O 1
ATOM 723 N N . GLN A 1 94 ? -8.233 8.441 25.914 1.00 82.25 94 GLN A N 1
ATOM 724 C CA . GLN A 1 94 ? -7.974 9.696 26.611 1.00 82.25 94 GLN A CA 1
ATOM 725 C C . GLN A 1 94 ? -9.241 10.550 26.699 1.00 82.25 94 GLN A C 1
ATOM 727 O O . GLN A 1 94 ? -9.627 10.929 27.802 1.00 82.25 94 GLN A O 1
ATOM 732 N N . ALA A 1 95 ? -9.925 10.776 25.575 1.00 83.38 95 ALA A N 1
ATOM 733 C CA . ALA A 1 95 ? -11.177 11.526 25.539 1.00 83.38 95 ALA A CA 1
ATOM 734 C C . ALA A 1 95 ? -12.246 10.886 26.440 1.00 83.38 95 ALA A C 1
ATOM 736 O O . ALA A 1 95 ? -12.973 11.589 27.141 1.00 83.38 95 ALA A O 1
ATOM 737 N N . TRP A 1 96 ? -12.309 9.551 26.489 1.00 76.25 96 TRP A N 1
ATOM 738 C CA . TRP A 1 96 ? -13.221 8.825 27.374 1.00 76.25 96 TRP A CA 1
ATOM 739 C C . TRP A 1 96 ? -12.921 9.069 28.858 1.00 76.25 96 TRP A C 1
ATOM 741 O O . TRP A 1 96 ? -13.828 9.367 29.637 1.00 76.25 96 TRP A O 1
ATOM 751 N N . ARG A 1 97 ? -11.641 8.987 29.251 1.00 78.31 97 ARG A N 1
ATOM 752 C CA . ARG A 1 97 ? -11.197 9.271 30.626 1.00 78.31 97 ARG A CA 1
ATOM 753 C C . ARG A 1 97 ? -11.470 10.719 31.027 1.00 78.31 97 ARG A C 1
ATOM 755 O O . ARG A 1 97 ? -11.938 10.959 32.136 1.00 78.31 97 ARG A O 1
ATOM 762 N N . GLU A 1 98 ? -11.207 11.664 30.130 1.00 81.12 98 GLU A N 1
ATOM 763 C CA . GLU A 1 98 ? -11.441 13.097 30.354 1.00 81.12 98 GLU A CA 1
ATOM 764 C C . GLU A 1 98 ? -12.933 13.449 30.424 1.00 81.12 98 GLU A C 1
ATOM 766 O O . GLU A 1 98 ? -13.314 14.366 31.147 1.00 81.12 98 GLU A O 1
ATOM 771 N N . SER A 1 99 ? -13.795 12.678 29.755 1.00 77.38 99 SER A N 1
ATOM 772 C CA . SER A 1 99 ? -15.253 12.861 29.796 1.00 77.38 99 SER A CA 1
ATOM 773 C C . SER A 1 99 ? -15.884 12.493 31.147 1.00 77.38 99 SER A C 1
ATOM 775 O O . SER A 1 99 ? -17.081 12.694 31.339 1.00 77.38 99 SER A O 1
ATOM 777 N N . GLY A 1 100 ? -15.114 11.933 32.090 1.00 68.50 100 GLY A N 1
ATOM 778 C CA . GLY A 1 100 ? -15.605 11.590 33.429 1.00 68.50 100 GLY A CA 1
ATOM 779 C C . GLY A 1 100 ? -16.579 10.405 33.461 1.00 68.50 100 GLY A C 1
ATOM 780 O O . GLY A 1 100 ? -17.215 10.166 34.483 1.00 68.50 100 GLY A O 1
ATOM 781 N N . LEU A 1 101 ? -16.678 9.636 32.370 1.00 66.62 101 LEU A N 1
ATOM 782 C CA . LEU A 1 101 ? -17.623 8.522 32.193 1.00 66.62 101 LEU A CA 1
ATOM 783 C C . LEU A 1 101 ? -17.205 7.218 32.912 1.00 66.62 101 LEU A C 1
ATOM 785 O O . LEU A 1 101 ? -17.784 6.161 32.668 1.00 66.62 101 LEU A O 1
ATOM 789 N N . GLY A 1 102 ? -16.220 7.269 33.815 1.00 64.19 102 GLY A N 1
ATOM 790 C CA . GLY A 1 102 ? -15.678 6.087 34.497 1.00 64.19 102 GLY A CA 1
ATOM 791 C C . GLY A 1 102 ? -14.822 5.195 33.583 1.00 64.19 102 GLY A C 1
ATOM 792 O O . GLY A 1 102 ? -14.385 5.616 32.511 1.00 64.19 102 GLY A O 1
ATOM 793 N N . ALA A 1 103 ? -14.523 3.965 34.023 1.00 59.84 103 ALA A N 1
ATOM 794 C CA . ALA A 1 103 ? -13.697 3.029 33.256 1.00 59.84 103 ALA A CA 1
ATOM 795 C C . ALA A 1 103 ? -14.341 2.708 31.895 1.00 59.84 103 ALA A C 1
ATOM 797 O O . ALA A 1 103 ? -15.516 2.344 31.841 1.00 59.84 103 ALA A O 1
ATOM 798 N N . SER A 1 104 ? -13.564 2.835 30.812 1.00 61.03 104 SER A N 1
ATOM 799 C CA . SER A 1 104 ? -13.998 2.455 29.463 1.00 61.03 104 SER A CA 1
ATOM 800 C C . SER A 1 104 ? -14.435 0.990 29.475 1.00 61.03 104 SER A C 1
ATOM 802 O O . SER A 1 104 ? -13.635 0.134 29.873 1.00 61.03 104 SER A O 1
ATOM 804 N N . PRO A 1 105 ? -15.692 0.665 29.124 1.00 63.75 105 PRO A N 1
ATOM 805 C CA . PRO A 1 105 ? -16.080 -0.726 29.020 1.00 63.75 105 PRO A CA 1
ATOM 806 C C . PRO A 1 105 ? -15.272 -1.360 27.884 1.00 63.75 105 PRO A C 1
ATOM 808 O O . PRO A 1 105 ? -15.208 -0.805 26.789 1.00 63.75 105 PRO A O 1
ATOM 811 N N . ASP A 1 106 ? -14.654 -2.519 28.136 1.00 72.44 106 ASP A N 1
ATOM 812 C CA . ASP A 1 106 ? -14.003 -3.300 27.080 1.00 72.44 106 ASP A CA 1
ATOM 813 C C . ASP A 1 106 ? -15.050 -3.573 25.991 1.00 72.44 106 ASP A C 1
ATOM 815 O O . ASP A 1 106 ? -15.970 -4.377 26.173 1.00 72.44 106 ASP A O 1
ATOM 819 N N . VAL A 1 107 ? -14.939 -2.860 24.868 1.00 71.25 107 VAL A N 1
ATOM 820 C CA . VAL A 1 107 ? -15.880 -2.929 23.742 1.00 71.25 107 VAL A CA 1
ATOM 821 C C . VAL A 1 107 ? -16.009 -4.373 23.252 1.00 71.25 107 VAL A C 1
ATOM 823 O O . VAL A 1 107 ? -17.097 -4.802 22.865 1.00 71.25 107 VAL A O 1
ATOM 826 N N . GLY A 1 108 ? -14.938 -5.165 23.372 1.00 72.69 108 GLY A N 1
ATOM 827 C CA . GLY A 1 108 ? -14.962 -6.593 23.087 1.00 72.69 108 GLY A CA 1
ATOM 828 C C . GLY A 1 108 ? -15.816 -7.391 24.075 1.00 72.69 108 GLY A C 1
ATOM 829 O O . GLY A 1 108 ? -16.517 -8.312 23.660 1.00 72.69 108 GLY A O 1
ATOM 830 N N . GLN A 1 109 ? -15.809 -7.058 25.371 1.00 75.06 109 GLN A N 1
ATOM 831 C CA . GLN A 1 109 ? -16.710 -7.685 26.351 1.00 75.06 109 GLN A CA 1
ATOM 832 C C . GLN A 1 109 ? -18.166 -7.304 26.122 1.00 75.06 109 GLN A C 1
ATOM 834 O O . GLN A 1 109 ? -19.029 -8.174 26.215 1.00 75.06 109 GLN A O 1
ATOM 839 N N . LEU A 1 110 ? -18.444 -6.044 25.783 1.00 80.69 110 LEU A N 1
ATOM 840 C CA . LEU A 1 110 ? -19.802 -5.610 25.462 1.00 80.69 110 LEU A CA 1
ATOM 841 C C . LEU A 1 110 ? -20.343 -6.325 24.222 1.00 80.69 110 LEU A C 1
ATOM 843 O O . LEU A 1 110 ? -21.451 -6.851 24.267 1.00 80.69 110 LEU A O 1
ATOM 847 N N . GLN A 1 111 ? -19.554 -6.426 23.150 1.00 79.31 111 GLN A N 1
ATOM 848 C CA . GLN A 1 111 ? -19.953 -7.176 21.955 1.00 79.31 111 GLN A CA 1
ATOM 849 C C . GLN A 1 111 ? -20.198 -8.656 22.261 1.00 79.31 111 GLN A C 1
ATOM 851 O O . GLN A 1 111 ? -21.221 -9.198 21.849 1.00 79.31 111 GLN A O 1
ATOM 856 N N . ARG A 1 112 ? -19.312 -9.301 23.035 1.00 81.31 112 ARG A N 1
ATOM 857 C CA . ARG A 1 112 ? -19.518 -10.690 23.480 1.00 81.31 112 ARG A CA 1
ATOM 858 C C . ARG A 1 112 ? -20.812 -10.844 24.275 1.00 81.31 112 ARG A C 1
ATOM 860 O O . ARG A 1 112 ? -21.548 -11.798 24.058 1.00 81.31 112 ARG A O 1
ATOM 867 N N . ARG A 1 113 ? -21.104 -9.902 25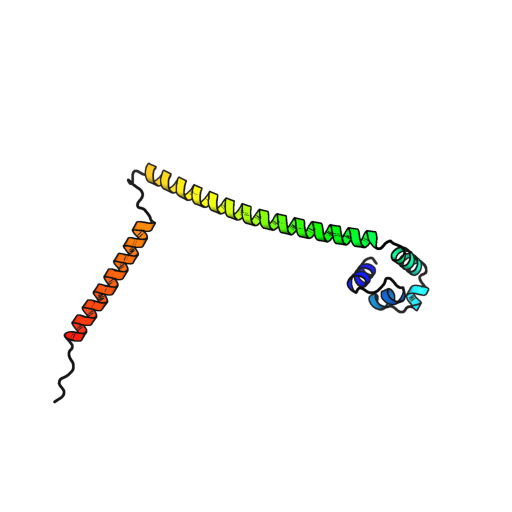.171 1.00 87.56 113 ARG A N 1
ATOM 868 C CA . ARG A 1 113 ? -22.325 -9.921 25.977 1.00 87.56 113 ARG A CA 1
ATOM 869 C C . ARG A 1 113 ? -23.583 -9.771 25.123 1.00 87.56 113 ARG A C 1
ATOM 871 O O . ARG A 1 113 ? -24.518 -10.531 25.329 1.00 87.56 113 ARG A O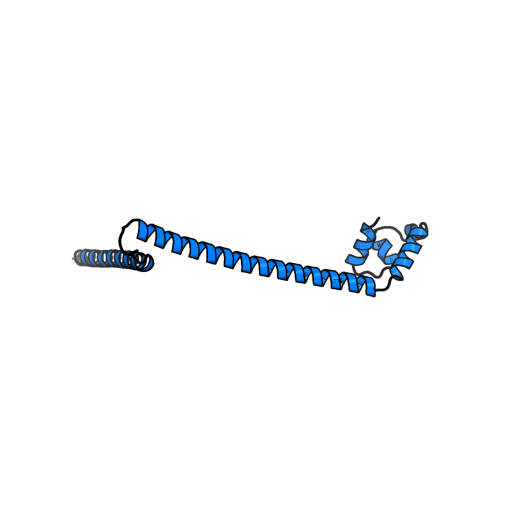 1
ATOM 878 N N . VAL A 1 114 ? -23.591 -8.856 24.154 1.00 91.50 114 VAL A N 1
ATOM 879 C CA . VAL A 1 114 ? -24.730 -8.675 23.237 1.00 91.50 114 VAL A CA 1
ATOM 880 C C . VAL A 1 114 ? -24.996 -9.947 22.425 1.00 91.50 114 VAL A C 1
ATOM 882 O O . VAL A 1 114 ? -26.146 -10.355 22.302 1.00 91.50 114 VAL A O 1
ATOM 885 N N . VAL A 1 115 ? -23.949 -10.619 21.926 1.00 92.00 115 VAL A N 1
ATOM 886 C CA . VAL A 1 115 ? -24.098 -11.900 21.207 1.00 92.00 115 VAL A CA 1
ATOM 887 C C . VAL A 1 115 ? -24.703 -12.975 22.113 1.00 92.00 115 VAL A C 1
ATOM 889 O O . VAL A 1 115 ? -25.665 -13.630 21.725 1.00 92.00 115 VAL A O 1
ATOM 892 N N . LEU A 1 116 ? -24.204 -13.112 23.344 1.00 93.00 116 LEU A N 1
ATOM 893 C CA . LEU A 1 116 ? -24.745 -14.073 24.311 1.00 93.00 116 LEU A CA 1
ATOM 894 C C . LEU A 1 116 ? -26.205 -13.771 24.683 1.00 93.00 116 LEU A C 1
ATOM 896 O O . LEU A 1 116 ? -27.010 -14.687 24.832 1.00 93.00 116 LEU A O 1
ATOM 900 N N . GLU A 1 117 ? -26.571 -12.497 24.834 1.00 93.19 117 GLU A N 1
ATOM 901 C CA . GLU A 1 117 ? -27.954 -12.088 25.106 1.00 93.19 117 GLU A CA 1
ATOM 902 C C . GLU A 1 117 ? -28.889 -12.438 23.933 1.00 93.19 117 GLU A C 1
ATOM 904 O O . GLU A 1 117 ? -30.009 -12.901 24.166 1.00 93.19 117 GLU A O 1
ATOM 909 N N . GLN A 1 118 ? -28.415 -12.307 22.690 1.00 91.00 118 GLN A N 1
ATOM 910 C CA . GLN A 1 118 ? -29.158 -12.701 21.492 1.00 91.00 118 GLN A CA 1
ATOM 911 C C . GLN A 1 118 ? -29.372 -14.223 21.421 1.00 91.00 118 GLN A C 1
ATOM 913 O O . GLN A 1 118 ? -30.499 -14.676 21.222 1.00 91.00 118 GLN A O 1
ATOM 918 N N . GLU A 1 119 ? -28.330 -15.020 21.675 1.00 91.81 119 GLU A N 1
ATOM 919 C CA . GLU A 1 119 ? -28.425 -16.488 21.722 1.00 91.81 119 GLU A CA 1
ATOM 920 C C . GLU A 1 119 ? -29.395 -16.965 22.816 1.00 91.81 119 GLU A C 1
ATOM 922 O O . GLU A 1 119 ? -30.180 -17.896 22.617 1.00 91.81 119 GLU A O 1
ATOM 927 N N . LEU A 1 120 ? -29.390 -16.306 23.981 1.00 95.25 120 LEU A N 1
ATOM 928 C CA . LEU A 1 120 ? -30.339 -16.598 25.056 1.00 95.25 120 LEU A CA 1
ATOM 929 C C . LEU A 1 120 ? -31.783 -16.277 24.657 1.00 95.25 120 LEU A C 1
ATOM 931 O O . LEU A 1 120 ? -32.694 -17.016 25.042 1.00 95.25 120 LEU A O 1
ATOM 935 N N . ALA A 1 121 ? -32.009 -15.197 23.907 1.00 93.38 121 ALA A N 1
ATOM 936 C CA . ALA A 1 121 ? -33.331 -14.850 23.399 1.00 93.38 121 ALA A CA 1
ATOM 937 C C . ALA A 1 121 ? -33.837 -15.897 22.393 1.00 93.38 121 ALA A C 1
ATOM 939 O O . ALA A 1 121 ? -34.970 -16.366 22.518 1.00 93.38 121 ALA A O 1
ATOM 940 N N . GLU A 1 122 ? -32.983 -16.336 21.467 1.00 93.94 122 GLU A N 1
ATOM 941 C CA . GLU A 1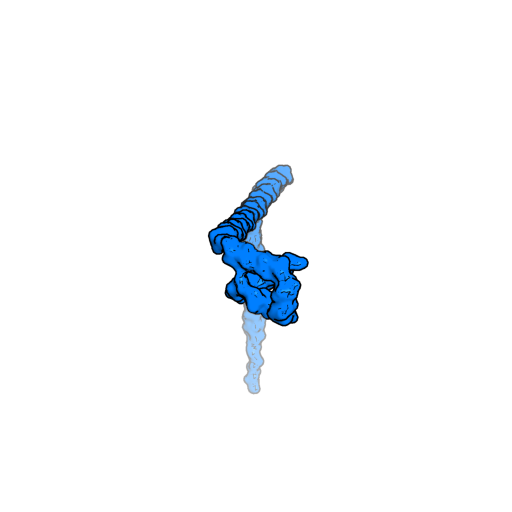 122 ? -33.304 -17.387 20.492 1.00 93.94 122 GLU A CA 1
ATOM 942 C C . GLU A 1 122 ? -33.637 -18.716 21.177 1.00 93.94 122 GLU A C 1
ATOM 944 O O . GLU A 1 122 ? -34.675 -19.323 20.907 1.00 93.94 122 GLU A O 1
ATOM 949 N N . LYS A 1 123 ? -32.818 -19.137 22.147 1.00 91.94 123 LYS A N 1
ATOM 950 C CA . LYS A 1 123 ? -33.055 -20.379 22.898 1.00 91.94 123 LYS A CA 1
ATOM 951 C C . LYS A 1 123 ? -34.338 -20.341 23.717 1.00 91.94 123 LYS A C 1
ATOM 953 O O . LYS A 1 123 ? -35.021 -21.357 23.827 1.00 91.94 123 LYS A O 1
ATOM 958 N N . ARG A 1 124 ? -34.693 -19.185 24.285 1.00 91.12 124 ARG A N 1
ATOM 959 C CA . ARG A 1 124 ? -35.989 -19.007 24.957 1.00 91.12 124 ARG A CA 1
ATOM 960 C C . ARG A 1 124 ? -37.150 -19.138 23.971 1.00 91.12 124 ARG A C 1
ATOM 962 O O . ARG A 1 124 ? -38.131 -19.789 24.316 1.00 91.12 124 ARG A O 1
ATOM 969 N N . GLY A 1 125 ? -37.012 -18.608 22.756 1.00 90.75 125 GLY A N 1
ATOM 970 C CA . GLY A 1 125 ? -37.991 -18.780 21.679 1.00 90.75 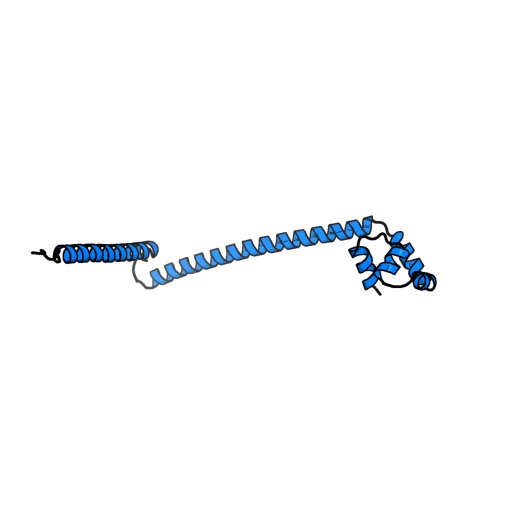125 GLY A CA 1
ATOM 971 C C . GLY A 1 125 ? -38.210 -20.248 21.298 1.00 90.75 125 GLY A C 1
ATOM 972 O O . GLY A 1 125 ? -39.344 -20.719 21.318 1.00 90.75 125 GLY A O 1
ATOM 973 N N . GLU A 1 126 ? -37.130 -21.003 21.059 1.00 89.75 126 GLU A N 1
ATOM 974 C CA . GLU A 1 126 ? -37.204 -22.442 20.740 1.00 89.75 126 GLU A CA 1
ATOM 975 C C . GLU A 1 126 ? -37.913 -23.253 21.839 1.00 89.75 126 GLU A C 1
ATOM 977 O O . GLU A 1 126 ? -38.615 -24.229 21.565 1.00 89.75 126 GLU A O 1
ATOM 982 N N . LEU A 1 127 ? -37.707 -22.881 23.107 1.00 88.81 127 LEU A N 1
ATOM 983 C CA . LEU A 1 127 ? -38.339 -23.555 24.239 1.00 88.81 127 LEU A CA 1
ATOM 984 C C . LEU A 1 127 ? -39.836 -23.260 24.328 1.00 88.81 127 LEU A C 1
ATOM 986 O O . LEU A 1 127 ? -40.596 -24.178 24.637 1.00 88.81 127 LEU A O 1
ATOM 990 N N . GLU A 1 128 ? -40.265 -22.029 24.059 1.00 84.75 128 GLU A N 1
ATOM 991 C CA . GLU A 1 128 ? -41.692 -21.689 24.030 1.00 84.75 128 GLU A CA 1
ATOM 992 C C . GLU A 1 128 ? -42.403 -22.346 22.841 1.00 84.75 128 GLU A C 1
ATOM 994 O O . GLU A 1 128 ? -43.442 -22.974 23.025 1.00 84.75 128 GLU A O 1
ATOM 999 N N . GLU A 1 129 ? -41.790 -22.372 21.657 1.00 84.00 129 GLU A N 1
ATOM 1000 C CA . GLU A 1 129 ? -42.353 -23.069 20.492 1.00 84.00 129 GLU A CA 1
ATOM 1001 C C . GLU A 1 129 ? -42.480 -24.590 20.727 1.00 84.00 129 GLU A C 1
ATOM 1003 O O . GLU A 1 129 ? -43.470 -25.235 20.354 1.00 84.00 129 GLU A O 1
ATOM 1008 N N . ARG A 1 130 ? -41.511 -25.191 21.433 1.00 80.12 130 ARG A N 1
ATOM 1009 C CA . ARG A 1 130 ? -41.593 -26.593 21.875 1.00 80.12 130 ARG A CA 1
ATOM 1010 C C . ARG A 1 130 ? -42.691 -26.830 22.906 1.00 80.12 130 ARG A C 1
ATOM 1012 O O . ARG A 1 130 ? -43.269 -27.913 22.912 1.00 80.12 130 ARG A O 1
ATOM 1019 N N . LYS A 1 131 ? -42.973 -25.875 23.793 1.00 80.50 131 LYS A N 1
ATOM 1020 C CA . LYS A 1 131 ? -44.081 -25.992 24.753 1.00 80.50 131 LYS A CA 1
ATOM 1021 C C . LYS A 1 131 ? -45.427 -25.882 24.043 1.00 80.50 131 LYS A C 1
ATOM 1023 O O . LYS A 1 131 ? -46.284 -26.735 24.268 1.00 80.50 131 LYS A O 1
ATOM 1028 N N . ASP A 1 132 ? -45.576 -24.922 23.136 1.00 76.62 132 ASP A N 1
ATOM 1029 C CA . ASP A 1 132 ? -46.806 -24.704 22.370 1.00 76.62 132 ASP A CA 1
ATOM 1030 C C . ASP A 1 132 ? -47.130 -25.873 21.435 1.00 76.62 132 ASP A C 1
ATOM 1032 O O . ASP A 1 132 ? -48.277 -26.318 21.358 1.00 76.62 132 ASP A O 1
ATOM 1036 N N . SER A 1 133 ? -46.121 -26.445 20.772 1.00 69.88 133 SER A N 1
ATOM 1037 C CA . SER A 1 133 ? -46.297 -27.650 19.947 1.00 69.88 133 SER A CA 1
ATOM 1038 C C . SER A 1 133 ? -46.657 -28.892 20.768 1.00 69.88 133 SER A C 1
ATOM 1040 O O . SER A 1 133 ? -47.412 -29.737 20.294 1.00 69.88 133 SER A O 1
ATOM 1042 N N . LYS A 1 134 ? -46.188 -28.998 22.018 1.00 68.25 134 LYS A N 1
ATOM 1043 C CA . LYS A 1 134 ? -46.570 -30.089 22.933 1.00 68.25 134 LYS A CA 1
ATOM 1044 C C . LYS A 1 134 ? -47.981 -29.923 23.501 1.00 68.25 134 LYS A C 1
ATOM 1046 O O . LYS A 1 134 ? -48.653 -30.921 23.747 1.00 68.25 134 LYS A O 1
ATOM 1051 N N . LEU A 1 135 ? -48.420 -28.681 23.709 1.00 63.50 135 LEU A N 1
ATOM 1052 C CA . LEU A 1 135 ? -49.789 -28.337 24.111 1.00 63.50 135 LEU A CA 1
ATOM 1053 C C . LEU A 1 135 ? -50.785 -28.531 22.957 1.00 63.50 135 LEU A C 1
ATOM 1055 O O . LEU A 1 135 ? -51.951 -28.842 23.190 1.00 63.50 135 LEU A O 1
ATOM 1059 N N . ARG A 1 136 ? -50.315 -28.436 21.709 1.00 60.44 136 ARG A N 1
ATOM 1060 C CA . ARG A 1 136 ? -51.043 -28.780 20.482 1.00 60.44 136 ARG A CA 1
ATOM 1061 C C . ARG A 1 136 ? -50.776 -30.242 20.074 1.00 60.44 136 ARG A C 1
ATOM 1063 O O . ARG A 1 136 ? -50.287 -30.513 18.983 1.00 60.44 136 ARG A O 1
ATOM 1070 N N . GLY A 1 137 ? -51.057 -31.195 20.966 1.00 55.69 137 GLY A N 1
ATOM 1071 C CA . GLY A 1 137 ? -50.984 -32.634 20.657 1.00 55.69 137 GLY A CA 1
ATOM 1072 C C . GLY A 1 137 ? -51.906 -33.047 19.487 1.00 55.69 137 GLY A C 1
ATOM 1073 O O . GLY A 1 137 ? -52.850 -32.318 19.174 1.00 55.69 137 GLY A O 1
ATOM 1074 N N . PRO A 1 138 ? -51.642 -34.187 18.811 1.00 58.50 138 PRO A N 1
ATOM 1075 C CA . PRO A 1 138 ? -52.280 -34.545 17.540 1.00 58.50 138 PRO A CA 1
ATOM 1076 C C . PRO A 1 138 ? -53.790 -34.791 17.702 1.00 58.50 138 PRO A C 1
ATOM 1078 O O . PRO A 1 138 ? -54.214 -35.225 18.777 1.00 58.50 138 PRO A O 1
ATOM 1081 N N . PRO A 1 139 ? -54.615 -34.565 16.654 1.00 51.00 139 PRO A N 1
ATOM 1082 C CA . PRO A 1 139 ? -56.030 -34.904 16.713 1.00 51.00 139 PRO A CA 1
ATOM 1083 C C . PRO A 1 139 ? -56.155 -36.415 16.907 1.00 51.00 139 PRO A C 1
ATOM 1085 O O . PRO A 1 139 ? -55.712 -37.198 16.067 1.00 51.00 139 PRO A O 1
ATOM 1088 N N . THR A 1 140 ? -56.736 -36.827 18.032 1.00 55.75 140 THR A N 1
ATOM 1089 C CA . THR A 1 140 ? -57.168 -38.206 18.254 1.00 55.75 140 THR A CA 1
ATOM 1090 C C . THR A 1 140 ? -58.235 -38.528 17.212 1.00 55.75 140 THR A C 1
ATOM 1092 O O . THR A 1 140 ? -59.404 -38.187 17.385 1.00 55.75 140 THR A O 1
ATOM 1095 N N . GLY A 1 141 ? -57.802 -39.108 16.093 1.00 54.34 141 GLY A N 1
ATOM 1096 C CA . GLY A 1 141 ? -58.678 -39.674 15.079 1.00 54.34 141 GLY A CA 1
ATOM 1097 C C . GLY A 1 141 ? -59.451 -40.838 15.688 1.00 54.34 141 GLY A C 1
ATOM 1098 O O . GLY A 1 141 ? -58.838 -41.776 16.199 1.00 54.34 141 GLY A O 1
ATOM 1099 N N . SER A 1 142 ? -60.778 -40.705 15.693 1.00 51.53 142 SER A N 1
ATOM 1100 C CA . SER A 1 142 ? -61.736 -41.798 15.909 1.00 51.53 142 SER A CA 1
ATOM 1101 C C . SER A 1 142 ? -61.936 -42.595 14.628 1.00 51.53 142 SER A C 1
ATOM 1103 O O . SER A 1 142 ? -61.785 -41.987 13.543 1.00 51.53 142 SER A O 1
#

Secondary structure (DSSP, 8-state):
--TTHHHHHHHT--S-HHHHHHHTT--HHHHHH-HHHHHHHHHHHHS-HHHHHHHHHHHHHHHHHHHHHHHHHHHHHHHHHHHHHHHHHHHHHHHHHHTT--SPP-HHHHHHHHHHHHHHHHHHHHHHHHHHHHHSPPP---

Radius of gyration: 39.23 Å; chains: 1; bounding box: 91×55×88 Å

Sequence (142 aa):
MIKVRDAALRTGDDITVSGLARAARVGRSFLYRHRDLIERVHTAADTPVEEGRLAVVSRASLQTDLANALERNTCLAARVRQLEKRLSEQLGDQAWRESGLGASPDVGQLQRRVVLEQELAEKRGELEERKDSKLRGPPTGS

Organism: NCBI:txid58343

pLDDT: mean 77.44, std 14.99, range [43.66, 98.12]

Foldseek 3Di:
DVVLVVQLVVVPDQLDLVSSCVSVVHDSVVCVVPVVNVVVSVVVNPPDCVVVVVVVVVVVVVVVVVVVVVVVVVVVVVVVVVVVVVVVVVVVLVVCVVVVVPDDPPVVVVVVVVVVVVVVVVVVVVVVVVVVVVVVDDPPDD